Protein AF-A0A1Z4M334-F1 (afdb_monomer)

Structure (mmCIF, N/CA/C/O backbone):
data_AF-A0A1Z4M334-F1
#
_entry.id   AF-A0A1Z4M334-F1
#
loop_
_atom_site.group_PDB
_atom_site.id
_atom_site.type_symbol
_atom_site.label_atom_id
_atom_site.label_alt_id
_atom_site.label_comp_id
_atom_site.label_asym_id
_atom_site.label_entity_id
_atom_site.label_seq_id
_atom_site.pdbx_PDB_ins_code
_atom_site.Cartn_x
_atom_site.Cartn_y
_atom_site.Cartn_z
_atom_site.occupancy
_atom_site.B_iso_or_equiv
_atom_site.auth_seq_id
_atom_site.auth_comp_id
_atom_site.auth_asym_id
_atom_site.auth_atom_id
_atom_site.pdbx_PDB_model_num
ATOM 1 N N . MET A 1 1 ? -2.840 -21.249 2.520 1.00 33.81 1 MET A N 1
ATOM 2 C CA . MET A 1 1 ? -1.929 -20.240 1.933 1.00 33.81 1 MET A CA 1
ATOM 3 C C . MET A 1 1 ? -1.303 -19.400 3.048 1.00 33.81 1 MET A C 1
ATOM 5 O O . MET A 1 1 ? -1.654 -18.249 3.241 1.00 33.81 1 MET A O 1
ATOM 9 N N . ARG A 1 2 ? -0.416 -20.008 3.844 1.00 28.69 2 ARG A N 1
ATOM 10 C CA . ARG A 1 2 ? 0.424 -19.337 4.852 1.00 28.69 2 ARG A CA 1
ATOM 11 C C . ARG A 1 2 ? 1.855 -19.491 4.347 1.00 28.69 2 ARG A C 1
ATOM 13 O O . ARG A 1 2 ? 2.195 -20.631 4.048 1.00 28.69 2 ARG A O 1
ATOM 20 N N . LYS A 1 3 ? 2.637 -18.403 4.337 1.00 36.81 3 LYS A N 1
ATOM 21 C CA . LYS A 1 3 ? 4.075 -18.276 3.982 1.00 36.81 3 LYS A CA 1
ATOM 22 C C . LYS A 1 3 ? 4.348 -17.623 2.620 1.00 36.81 3 LYS A C 1
ATOM 24 O O . LYS A 1 3 ? 4.747 -18.295 1.686 1.00 36.81 3 LYS A O 1
ATOM 29 N N . THR A 1 4 ? 4.204 -16.303 2.532 1.00 45.28 4 THR A N 1
ATOM 30 C CA . THR A 1 4 ? 4.748 -15.554 1.378 1.00 45.28 4 THR A CA 1
ATOM 31 C C . THR A 1 4 ? 5.655 -14.412 1.834 1.00 45.28 4 THR A C 1
ATOM 33 O O . THR A 1 4 ? 6.738 -14.245 1.300 1.00 45.28 4 THR A O 1
ATOM 36 N N . LEU A 1 5 ? 5.306 -13.695 2.910 1.00 30.62 5 LEU A N 1
ATOM 37 C CA . LEU A 1 5 ? 6.109 -12.566 3.416 1.00 30.62 5 LEU A CA 1
ATOM 38 C C . LEU A 1 5 ? 7.346 -12.964 4.247 1.00 30.62 5 LEU A C 1
ATOM 40 O O . LEU A 1 5 ? 8.356 -12.267 4.225 1.00 30.62 5 LEU A O 1
ATOM 44 N N . LEU A 1 6 ? 7.301 -14.088 4.972 1.00 35.03 6 LEU A N 1
ATOM 45 C CA . LEU A 1 6 ? 8.400 -14.512 5.859 1.00 35.03 6 LEU A CA 1
ATOM 46 C C . LEU A 1 6 ? 9.585 -15.154 5.120 1.00 35.03 6 LEU A C 1
ATOM 48 O O . LEU A 1 6 ? 10.691 -15.170 5.654 1.00 35.03 6 LEU A O 1
ATOM 52 N N . GLU A 1 7 ? 9.374 -15.671 3.910 1.00 34.66 7 GLU A N 1
ATOM 53 C CA . GLU A 1 7 ? 10.430 -16.327 3.122 1.00 34.66 7 GLU A CA 1
ATOM 54 C C . GLU A 1 7 ? 11.212 -15.325 2.251 1.00 34.66 7 GLU A C 1
ATOM 56 O O . GLU A 1 7 ? 12.393 -15.534 1.987 1.00 34.66 7 GLU A O 1
ATOM 61 N N . VAL A 1 8 ? 10.618 -14.164 1.944 1.00 37.47 8 VAL A N 1
ATOM 62 C CA . VAL A 1 8 ? 11.232 -13.080 1.150 1.00 37.47 8 VAL A CA 1
ATOM 63 C C . VAL A 1 8 ? 12.388 -12.381 1.885 1.00 37.47 8 VAL A C 1
ATOM 65 O O . VAL A 1 8 ? 13.314 -11.886 1.250 1.00 37.47 8 VAL A O 1
ATOM 68 N N . LYS A 1 9 ? 12.424 -12.411 3.227 1.00 36.25 9 LYS A N 1
ATOM 69 C CA . LYS A 1 9 ? 13.480 -11.763 4.036 1.00 36.25 9 LYS A CA 1
ATOM 70 C C . LYS A 1 9 ? 14.868 -12.426 3.958 1.00 36.25 9 LYS A C 1
ATOM 72 O O . LYS A 1 9 ? 15.800 -11.935 4.587 1.00 36.25 9 LYS A O 1
ATOM 77 N N . LYS A 1 10 ? 15.036 -13.545 3.242 1.00 36.44 10 LYS A N 1
ATOM 78 C CA . LYS A 1 10 ? 16.280 -14.347 3.263 1.00 36.44 10 LYS A CA 1
ATOM 79 C C . LYS A 1 10 ? 17.238 -14.141 2.082 1.00 36.44 10 LYS A C 1
ATOM 81 O O . LYS A 1 10 ? 18.251 -14.830 2.023 1.00 36.44 10 LYS A O 1
ATOM 86 N N . LEU A 1 11 ? 16.977 -13.211 1.166 1.00 35.66 11 LEU A N 1
ATOM 87 C CA . LEU A 1 11 ? 17.717 -13.110 -0.102 1.00 35.66 11 LEU A CA 1
ATOM 88 C C . LEU A 1 11 ? 18.626 -11.872 -0.199 1.00 35.66 11 LEU A C 1
ATOM 90 O O . LEU A 1 11 ? 18.654 -11.185 -1.214 1.00 35.66 11 LEU A O 1
ATOM 94 N N . ASN A 1 12 ? 19.433 -11.621 0.835 1.00 32.88 12 ASN A N 1
ATOM 95 C CA . ASN A 1 12 ? 20.602 -10.746 0.707 1.00 32.88 12 ASN A CA 1
ATOM 96 C C . ASN A 1 12 ? 21.747 -11.533 0.062 1.00 32.88 12 ASN A C 1
ATOM 98 O O . ASN A 1 12 ? 22.540 -12.142 0.773 1.00 32.88 12 ASN A O 1
ATOM 102 N N . ASN A 1 13 ? 21.757 -11.582 -1.273 1.00 36.38 13 ASN A N 1
ATOM 103 C CA . ASN A 1 13 ? 22.940 -11.723 -2.136 1.00 36.38 13 ASN A CA 1
ATOM 104 C C . ASN A 1 13 ? 22.482 -11.895 -3.591 1.00 36.38 13 ASN A C 1
ATOM 106 O O . ASN A 1 13 ? 22.437 -13.017 -4.095 1.00 36.38 13 ASN A O 1
ATOM 110 N N . PHE A 1 14 ? 22.128 -10.808 -4.284 1.00 38.34 14 PHE A N 1
ATOM 111 C CA . PHE A 1 14 ? 22.044 -10.868 -5.744 1.00 38.34 14 PHE A CA 1
ATOM 112 C C . PHE A 1 14 ? 22.177 -9.498 -6.417 1.00 38.34 14 PHE A C 1
ATOM 114 O O . PHE A 1 14 ? 21.546 -8.525 -6.009 1.00 38.34 14 PHE A O 1
ATOM 121 N N . GLU A 1 15 ? 22.982 -9.443 -7.479 1.00 30.12 15 GLU A N 1
ATOM 122 C CA . GLU A 1 15 ? 23.110 -8.283 -8.360 1.00 30.12 15 GLU A CA 1
ATOM 123 C C . GLU A 1 15 ? 21.854 -8.119 -9.228 1.00 30.12 15 GLU A C 1
ATOM 125 O O . GLU A 1 15 ? 21.461 -9.012 -9.987 1.00 30.12 15 GLU A O 1
ATOM 130 N N . ALA A 1 16 ? 21.225 -6.946 -9.140 1.00 31.23 16 ALA A N 1
ATOM 131 C CA . ALA A 1 16 ? 20.033 -6.609 -9.904 1.00 31.23 16 ALA A CA 1
ATOM 132 C C . ALA A 1 16 ? 20.333 -6.550 -11.415 1.00 31.23 16 ALA A C 1
ATOM 134 O O . ALA A 1 16 ? 21.061 -5.680 -11.900 1.00 31.23 16 ALA A O 1
ATOM 135 N N . LYS A 1 17 ? 19.715 -7.441 -12.201 1.00 34.75 17 LYS A N 1
ATOM 136 C CA . LYS A 1 17 ? 19.699 -7.306 -13.665 1.00 34.75 17 LYS A CA 1
ATOM 137 C C . LYS A 1 17 ? 18.896 -6.057 -14.040 1.00 34.75 17 LYS A C 1
ATOM 139 O O . LYS A 1 17 ? 17.738 -5.922 -13.654 1.00 34.75 17 LYS A O 1
ATOM 144 N N . LYS A 1 18 ? 19.509 -5.147 -14.809 1.00 33.62 18 LYS A N 1
ATOM 145 C CA . LYS A 1 18 ? 18.897 -3.889 -15.276 1.00 33.62 18 LYS A CA 1
ATOM 146 C C . LYS A 1 18 ? 17.561 -4.155 -15.980 1.00 33.62 18 LYS A C 1
ATOM 148 O O . LYS A 1 18 ? 17.531 -4.615 -17.121 1.00 33.62 18 LYS A O 1
ATOM 153 N N . LEU A 1 19 ? 16.465 -3.816 -15.311 1.00 37.09 19 LEU A N 1
ATOM 154 C CA . LEU A 1 19 ? 15.133 -3.763 -15.900 1.00 37.09 19 LEU A CA 1
ATOM 155 C C . LEU A 1 19 ? 15.106 -2.714 -17.033 1.00 37.09 19 LEU A C 1
ATOM 157 O O . LEU A 1 19 ? 15.649 -1.614 -16.893 1.00 37.09 19 LEU A O 1
ATOM 161 N N . LYS A 1 20 ? 14.490 -3.041 -18.179 1.00 39.09 20 LYS A N 1
ATOM 162 C CA . LYS A 1 20 ? 14.309 -2.088 -19.289 1.00 39.09 20 LYS A CA 1
ATOM 163 C C . LYS A 1 20 ? 13.397 -0.949 -18.811 1.00 39.09 20 LYS A C 1
ATOM 165 O O . LYS A 1 20 ? 12.236 -1.178 -18.508 1.00 39.09 20 LYS A O 1
ATOM 170 N N . LYS A 1 21 ? 13.936 0.273 -18.739 1.00 41.06 21 LYS A N 1
ATOM 171 C CA . LYS A 1 21 ? 13.313 1.442 -18.083 1.00 41.06 21 LYS A CA 1
ATOM 172 C C . LYS A 1 21 ? 11.978 1.916 -18.682 1.00 41.06 21 LYS A C 1
ATOM 174 O O . LYS A 1 21 ? 11.223 2.586 -17.986 1.00 41.06 21 LYS A O 1
ATOM 179 N N . ALA A 1 22 ? 11.687 1.617 -19.947 1.00 40.72 22 ALA A N 1
ATOM 180 C CA . ALA A 1 22 ? 10.494 2.131 -20.620 1.00 40.72 22 ALA A CA 1
ATOM 181 C C . ALA A 1 22 ? 9.219 1.449 -20.083 1.00 40.72 22 ALA A C 1
ATOM 183 O O . ALA A 1 22 ? 9.079 0.234 -20.194 1.00 40.72 22 ALA A O 1
ATOM 184 N N . GLY A 1 23 ? 8.308 2.226 -19.487 1.00 59.34 23 GLY A N 1
ATOM 185 C CA . GLY A 1 23 ? 6.997 1.771 -18.998 1.00 59.34 23 GLY A CA 1
ATOM 186 C C . GLY A 1 23 ? 6.951 1.282 -17.546 1.00 59.34 23 GLY A C 1
ATOM 187 O O . GLY A 1 23 ? 5.861 1.128 -17.003 1.00 59.34 23 GLY A O 1
ATOM 188 N N . ILE A 1 24 ? 8.099 1.077 -16.885 1.00 65.25 24 ILE A N 1
ATOM 189 C CA . ILE A 1 24 ? 8.123 0.691 -15.462 1.00 65.25 24 ILE A CA 1
ATOM 190 C C . ILE A 1 24 ? 7.689 1.867 -14.602 1.00 65.25 24 ILE A C 1
ATOM 192 O O . ILE A 1 24 ? 6.789 1.706 -13.793 1.00 65.25 24 ILE A O 1
ATOM 196 N N . SER A 1 25 ? 8.284 3.048 -14.799 1.00 64.69 25 SER A N 1
ATOM 197 C CA . SER A 1 25 ? 7.944 4.238 -14.007 1.00 64.69 25 SER A CA 1
ATOM 198 C C . SER A 1 25 ? 6.447 4.551 -14.074 1.00 64.69 25 SER A C 1
ATOM 200 O O . SER A 1 25 ? 5.820 4.723 -13.036 1.00 64.69 25 SER A O 1
ATOM 202 N N . ASP A 1 26 ? 5.864 4.527 -15.275 1.00 69.38 26 ASP A N 1
ATOM 203 C CA . ASP A 1 26 ? 4.435 4.791 -15.476 1.00 69.38 26 ASP A CA 1
ATOM 204 C C . ASP A 1 26 ? 3.569 3.732 -14.788 1.00 69.38 26 ASP A C 1
ATOM 206 O O . ASP A 1 26 ? 2.601 4.053 -14.102 1.00 69.38 26 ASP A O 1
ATOM 210 N N . TYR A 1 27 ? 3.951 2.459 -14.904 1.00 72.94 27 TYR A N 1
ATOM 211 C CA . TYR A 1 27 ? 3.256 1.371 -14.229 1.00 72.94 27 TYR A CA 1
ATOM 212 C C . TYR A 1 27 ? 3.332 1.493 -12.696 1.00 72.94 27 TYR A C 1
ATOM 214 O O . TYR A 1 27 ? 2.322 1.315 -12.016 1.00 72.94 27 TYR A O 1
ATOM 222 N N . LEU A 1 28 ? 4.497 1.842 -12.139 1.00 74.19 28 LEU A N 1
ATOM 223 C CA . LEU A 1 28 ? 4.670 2.089 -10.702 1.00 74.19 28 LEU A CA 1
ATOM 224 C C . LEU A 1 28 ? 3.763 3.233 -10.230 1.00 74.19 28 LEU A C 1
ATOM 226 O O . LEU A 1 28 ? 3.078 3.099 -9.215 1.00 74.19 28 LEU A O 1
ATOM 230 N N . THR A 1 29 ? 3.703 4.328 -10.992 1.00 76.88 29 THR A N 1
ATOM 231 C CA . THR A 1 29 ? 2.814 5.462 -10.717 1.00 76.88 29 THR A CA 1
ATOM 232 C C . THR A 1 29 ? 1.341 5.054 -10.755 1.00 76.88 29 THR A C 1
ATOM 234 O O . THR A 1 29 ? 0.573 5.475 -9.887 1.00 76.88 29 THR A O 1
ATOM 237 N N . LEU A 1 30 ? 0.932 4.204 -11.703 1.00 78.19 30 LEU A N 1
ATOM 238 C CA . LEU A 1 30 ? -0.434 3.675 -11.768 1.00 78.19 30 LEU A CA 1
ATOM 239 C C . LEU A 1 30 ? -0.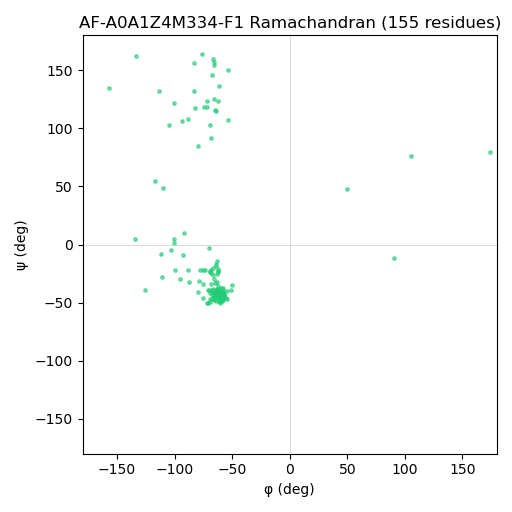783 2.829 -10.538 1.00 78.19 30 LEU A C 1
ATOM 241 O O . LEU A 1 30 ? -1.867 2.994 -9.979 1.00 78.19 30 LEU A O 1
ATOM 245 N N . VAL A 1 31 ? 0.125 1.958 -10.085 1.00 82.38 31 VAL A N 1
ATOM 246 C CA . VAL A 1 31 ? -0.095 1.130 -8.883 1.00 82.38 31 VAL A CA 1
ATOM 247 C C . VAL A 1 31 ? -0.191 2.005 -7.635 1.00 82.38 31 VAL A C 1
ATOM 249 O O . VAL A 1 31 ? -1.123 1.846 -6.850 1.00 82.38 31 VAL A O 1
ATOM 252 N N . LEU A 1 32 ? 0.716 2.972 -7.478 1.00 82.81 32 LEU A N 1
ATOM 253 C CA . LEU A 1 32 ? 0.706 3.904 -6.350 1.00 82.81 32 LEU A CA 1
ATOM 254 C C . LEU A 1 32 ? -0.598 4.712 -6.302 1.00 82.81 32 LEU A C 1
ATOM 256 O O . LEU A 1 32 ? -1.239 4.814 -5.257 1.00 82.81 32 LEU A O 1
ATOM 260 N N . THR A 1 33 ? -1.028 5.232 -7.453 1.00 82.69 33 THR A N 1
ATOM 261 C CA . THR A 1 33 ? -2.280 5.989 -7.581 1.00 82.69 33 THR A CA 1
ATOM 262 C C . THR A 1 33 ? -3.489 5.114 -7.251 1.00 82.69 33 THR A C 1
ATOM 264 O O . THR A 1 33 ?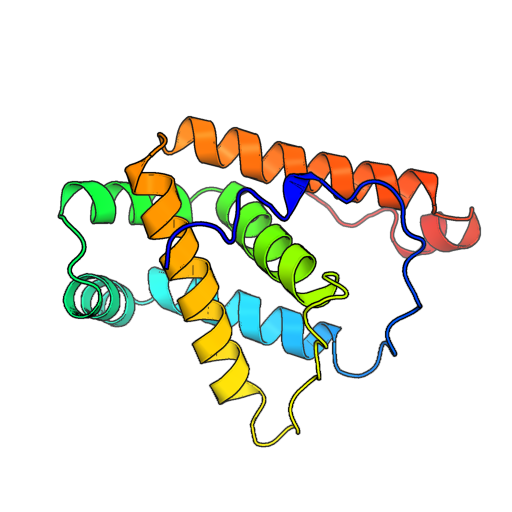 -4.389 5.545 -6.532 1.00 82.69 33 THR A O 1
ATOM 267 N N . ALA A 1 34 ? -3.507 3.865 -7.725 1.00 84.75 34 ALA A N 1
ATOM 268 C CA . ALA A 1 34 ? -4.571 2.917 -7.416 1.00 84.75 34 ALA A CA 1
ATOM 269 C C . ALA A 1 34 ? -4.635 2.583 -5.914 1.00 84.75 34 ALA A C 1
ATOM 271 O O . ALA A 1 34 ? -5.735 2.555 -5.364 1.00 84.75 34 ALA A O 1
ATOM 272 N N . CYS A 1 35 ? -3.491 2.422 -5.234 1.00 85.81 35 CYS A N 1
ATOM 273 C CA . CYS A 1 35 ? -3.446 2.256 -3.777 1.00 85.81 35 CYS A CA 1
ATOM 274 C C . CYS A 1 35 ? -4.085 3.451 -3.059 1.00 85.81 35 CYS A C 1
ATOM 276 O O . CYS A 1 35 ? -4.939 3.256 -2.201 1.00 85.81 35 CYS A O 1
ATOM 278 N N . TYR A 1 36 ? -3.738 4.685 -3.435 1.00 84.88 36 TYR A N 1
ATOM 279 C CA . TYR A 1 36 ? -4.332 5.883 -2.830 1.00 84.88 36 TYR A CA 1
ATOM 280 C C . TYR A 1 36 ? -5.831 6.007 -3.063 1.00 84.88 36 TYR A C 1
ATOM 282 O O . TYR A 1 36 ? -6.565 6.386 -2.150 1.00 84.88 36 TYR A O 1
ATOM 290 N N . ASN A 1 37 ? -6.295 5.692 -4.271 1.00 86.12 37 ASN A N 1
ATOM 291 C CA . ASN A 1 37 ? -7.707 5.808 -4.622 1.00 86.12 37 ASN A CA 1
ATOM 292 C C . ASN A 1 37 ? -8.596 4.876 -3.789 1.00 86.12 37 ASN A C 1
ATOM 294 O O . ASN A 1 37 ? -9.762 5.198 -3.585 1.00 86.12 37 ASN A O 1
ATOM 298 N N . ILE A 1 38 ? -8.055 3.764 -3.275 1.00 88.00 38 ILE A N 1
ATOM 299 C CA . ILE A 1 38 ? -8.780 2.885 -2.348 1.00 88.00 38 ILE A CA 1
ATOM 300 C C . ILE A 1 38 ? -9.115 3.621 -1.045 1.00 88.00 38 ILE A C 1
ATOM 302 O O . ILE A 1 38 ? -10.213 3.447 -0.541 1.00 88.00 38 ILE A O 1
ATOM 306 N N . PHE A 1 39 ? -8.213 4.453 -0.516 1.00 86.38 39 PHE A N 1
ATOM 307 C CA . PHE A 1 39 ? -8.398 5.128 0.779 1.00 86.38 39 PHE A CA 1
ATOM 308 C C . PHE A 1 39 ? -8.972 6.543 0.669 1.00 86.38 39 PHE A C 1
ATOM 310 O O . PHE A 1 39 ? -9.619 7.023 1.596 1.00 86.38 39 PHE A O 1
ATOM 317 N N . ARG A 1 40 ? -8.696 7.246 -0.435 1.00 82.81 40 ARG A N 1
ATOM 318 C CA . ARG A 1 40 ? -9.092 8.650 -0.624 1.00 82.81 40 ARG A CA 1
ATOM 319 C C . ARG A 1 40 ? -10.579 8.798 -0.936 1.00 82.81 40 ARG A C 1
ATOM 321 O O . ARG A 1 40 ? -11.186 9.798 -0.562 1.00 82.81 40 ARG A O 1
ATOM 328 N N . GLU A 1 41 ? -11.146 7.833 -1.647 1.00 85.00 41 GLU A N 1
ATOM 329 C CA . GLU A 1 41 ? -12.568 7.806 -1.964 1.00 85.00 41 GLU A CA 1
ATOM 330 C C . GLU A 1 41 ? -13.284 6.977 -0.898 1.00 85.00 41 GLU A C 1
ATOM 332 O O . GLU A 1 41 ? -13.160 5.754 -0.884 1.00 85.00 41 GLU A O 1
ATOM 337 N N . GLU A 1 42 ? -14.020 7.638 0.002 1.00 82.81 42 GLU A N 1
ATOM 338 C CA . GLU A 1 42 ? -14.684 6.974 1.136 1.00 82.81 42 GLU A CA 1
ATOM 339 C C . GLU A 1 42 ? -15.585 5.821 0.658 1.00 82.81 42 GLU A C 1
ATOM 341 O O . GLU A 1 42 ? -15.527 4.738 1.229 1.00 82.81 42 GLU A O 1
ATOM 346 N N . ASP A 1 43 ? -16.309 5.983 -0.455 1.00 86.00 43 ASP A N 1
ATOM 347 C CA . ASP A 1 43 ? -17.138 4.915 -1.034 1.00 86.00 43 ASP A CA 1
ATOM 348 C C . ASP A 1 43 ? -16.317 3.687 -1.458 1.00 86.00 43 ASP A C 1
ATOM 350 O O . ASP A 1 43 ? -16.734 2.547 -1.244 1.00 86.00 43 ASP A O 1
ATOM 354 N N . LYS A 1 44 ? -15.124 3.894 -2.036 1.00 85.62 44 LYS A N 1
ATOM 355 C CA . LYS A 1 44 ? -14.221 2.795 -2.414 1.00 85.62 44 LYS A CA 1
ATOM 356 C C . LYS A 1 44 ? -13.605 2.137 -1.189 1.00 85.62 44 LYS A C 1
ATOM 358 O O . LYS A 1 44 ? -13.488 0.914 -1.169 1.00 85.62 44 LYS A O 1
ATOM 363 N N . PHE A 1 45 ? -13.252 2.925 -0.179 1.00 89.69 45 PHE A N 1
ATOM 364 C CA . PHE A 1 45 ? -12.690 2.418 1.067 1.00 89.69 45 PHE A CA 1
ATOM 365 C C . PHE A 1 45 ? -13.702 1.550 1.818 1.00 89.69 45 PHE A C 1
ATOM 367 O O . PHE A 1 45 ? -13.401 0.415 2.178 1.00 89.69 45 PHE A O 1
ATOM 374 N N . GLN A 1 46 ? -14.930 2.047 1.978 1.00 89.12 46 GLN A N 1
ATOM 375 C CA . GLN A 1 46 ? -16.021 1.310 2.613 1.00 89.12 46 GLN A CA 1
ATOM 376 C C . GLN A 1 46 ? -16.347 0.032 1.841 1.00 89.12 46 GLN A C 1
ATOM 378 O O . GLN A 1 46 ? -16.477 -1.034 2.442 1.00 89.12 46 GLN A O 1
ATOM 383 N N . LYS A 1 47 ? -16.410 0.112 0.505 1.00 90.88 47 LYS A N 1
ATOM 384 C CA . LYS A 1 47 ? -16.616 -1.060 -0.350 1.00 90.88 47 LYS A CA 1
ATOM 385 C C . LYS A 1 47 ? -15.513 -2.104 -0.161 1.00 90.88 47 LYS A C 1
ATOM 387 O O . LYS A 1 47 ? -15.828 -3.275 0.016 1.00 90.88 47 LYS A O 1
ATOM 392 N N . PHE A 1 48 ? -14.248 -1.687 -0.142 1.00 91.69 48 PHE A N 1
ATOM 393 C CA . PHE A 1 48 ? -13.121 -2.579 0.127 1.00 91.69 48 PHE A CA 1
ATOM 394 C C . PHE A 1 48 ? -13.246 -3.251 1.502 1.00 91.69 48 PHE A C 1
ATOM 396 O O . PHE A 1 48 ? -13.164 -4.473 1.599 1.00 91.69 48 PHE A O 1
ATOM 403 N N . CYS A 1 49 ? -13.518 -2.481 2.560 1.00 92.75 49 CYS A N 1
ATOM 404 C CA . CYS A 1 49 ? -13.694 -3.029 3.904 1.00 92.75 49 CYS A CA 1
ATOM 405 C C . CYS A 1 49 ? -14.84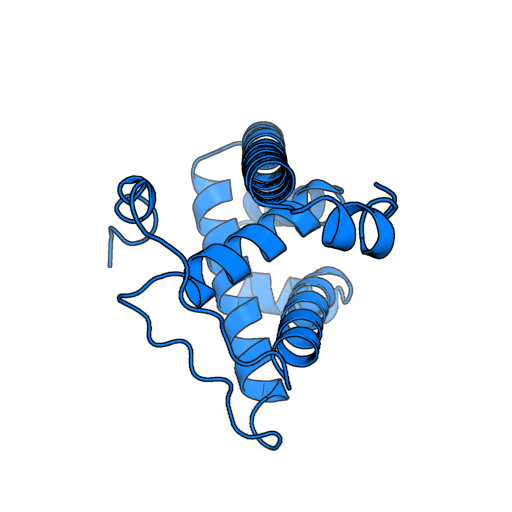8 -4.038 3.996 1.00 92.75 49 CYS A C 1
ATOM 407 O O . CYS A 1 49 ? -14.725 -5.036 4.706 1.00 92.75 49 CYS A O 1
ATOM 409 N N . GLN A 1 50 ? -15.947 -3.804 3.274 1.00 91.25 50 GLN A N 1
ATOM 410 C CA . GLN A 1 50 ? -17.079 -4.730 3.207 1.00 91.25 50 GLN A CA 1
ATOM 411 C C . GLN A 1 50 ? -16.730 -6.013 2.441 1.00 91.25 50 GLN A C 1
ATOM 413 O O . GLN A 1 50 ? -16.965 -7.106 2.951 1.00 91.25 50 GLN A O 1
ATOM 418 N N . GLU A 1 51 ? -16.150 -5.895 1.243 1.00 91.31 51 GLU A N 1
ATOM 419 C CA . GLU A 1 51 ? -15.795 -7.043 0.394 1.00 91.31 51 GLU A CA 1
ATOM 420 C C . GLU A 1 51 ? -14.759 -7.958 1.064 1.00 91.31 51 GLU A C 1
ATOM 422 O O . GLU A 1 51 ? -14.877 -9.184 1.010 1.00 91.31 51 GLU A O 1
ATOM 427 N N . ASP A 1 52 ? -13.779 -7.373 1.752 1.00 89.31 52 ASP A N 1
ATOM 428 C CA . ASP A 1 52 ? -12.705 -8.097 2.431 1.00 89.31 52 ASP A CA 1
ATOM 429 C C . ASP A 1 52 ? -13.031 -8.426 3.913 1.00 89.31 52 ASP A C 1
ATOM 431 O O . ASP A 1 52 ? -12.175 -8.933 4.641 1.00 89.31 52 ASP A O 1
ATOM 435 N N . ASN A 1 53 ? -14.282 -8.212 4.359 1.00 90.75 53 ASN A N 1
ATOM 436 C CA . ASN A 1 53 ? -14.784 -8.516 5.712 1.00 90.75 53 ASN A CA 1
ATOM 437 C C . ASN A 1 53 ? -13.887 -7.970 6.843 1.00 90.75 53 ASN A C 1
ATOM 439 O O . ASN A 1 53 ? -13.522 -8.676 7.790 1.00 90.75 53 ASN A O 1
ATOM 443 N N . ILE A 1 54 ? -13.502 -6.702 6.732 1.00 92.31 54 ILE A N 1
ATOM 444 C CA . ILE A 1 54 ? -12.582 -6.042 7.657 1.00 92.31 54 ILE A CA 1
ATOM 445 C C . ILE A 1 54 ? -13.348 -5.554 8.892 1.00 92.31 54 ILE A C 1
ATOM 447 O O . ILE A 1 54 ? -14.392 -4.915 8.785 1.00 92.31 54 ILE A O 1
ATOM 451 N N . SER A 1 55 ? -12.831 -5.842 10.091 1.00 93.38 55 SER A N 1
ATOM 452 C CA . SER A 1 55 ? -13.449 -5.383 11.342 1.00 93.38 55 SER A CA 1
ATOM 453 C C . SER A 1 55 ? -13.384 -3.856 11.490 1.00 93.38 55 SER A C 1
ATOM 455 O O . SER A 1 55 ? -12.531 -3.195 10.894 1.00 93.38 55 SER A O 1
ATOM 457 N N . GLY A 1 56 ? -14.248 -3.282 12.336 1.00 92.06 56 GLY A N 1
ATOM 458 C CA . GLY A 1 56 ? -14.222 -1.842 12.629 1.00 92.06 56 GLY A CA 1
ATOM 459 C C . GLY A 1 56 ? -12.874 -1.376 13.191 1.00 92.06 56 GLY A C 1
ATOM 460 O O . GLY A 1 56 ? -12.330 -0.375 12.740 1.00 92.06 56 GLY A O 1
ATOM 461 N N . GLU A 1 57 ? -12.271 -2.158 14.094 1.00 93.06 57 GLU A N 1
ATOM 462 C CA . GLU A 1 57 ? -10.940 -1.862 14.643 1.00 93.06 57 GLU A CA 1
ATOM 463 C C . GLU A 1 57 ? -9.855 -1.828 13.552 1.00 93.06 57 GLU A C 1
ATOM 465 O O . GLU A 1 57 ? -9.033 -0.913 13.511 1.00 93.06 57 GLU A O 1
ATOM 470 N N . LEU A 1 58 ? -9.855 -2.806 12.638 1.00 94.12 58 LEU A N 1
ATOM 471 C CA . LEU A 1 58 ? -8.898 -2.836 11.529 1.00 94.12 58 LEU A CA 1
ATOM 472 C C . LEU A 1 58 ? -9.149 -1.715 10.523 1.00 94.12 58 LEU A C 1
ATOM 474 O O . LEU A 1 58 ? -8.195 -1.177 9.972 1.00 94.12 58 LEU A O 1
ATOM 478 N N . THR A 1 59 ? -10.408 -1.341 10.309 1.00 93.62 59 THR A N 1
ATOM 479 C CA . THR A 1 59 ? -10.786 -0.219 9.443 1.00 93.62 59 THR A CA 1
ATOM 480 C C . THR A 1 59 ? -10.208 1.093 9.972 1.00 93.62 59 THR A C 1
ATOM 482 O O . THR A 1 59 ? -9.596 1.841 9.209 1.00 93.62 59 THR A O 1
ATOM 485 N N . GLU A 1 60 ? -10.294 1.337 11.282 1.00 93.38 60 GLU A N 1
ATOM 486 C CA . GLU A 1 60 ? -9.682 2.515 11.910 1.00 93.38 60 GLU A CA 1
ATOM 487 C C . GLU A 1 60 ? -8.150 2.484 11.838 1.00 93.38 60 GLU A C 1
ATOM 489 O O . GLU A 1 60 ? -7.523 3.498 11.516 1.00 93.38 60 GLU A O 1
ATOM 494 N N . LYS A 1 61 ? -7.527 1.316 12.050 1.00 94.81 61 LYS A N 1
ATOM 495 C CA . LYS A 1 61 ? -6.073 1.143 11.877 1.00 94.81 61 LYS A CA 1
ATOM 496 C C . LYS A 1 61 ? -5.630 1.435 10.442 1.00 94.81 61 LYS A C 1
ATOM 498 O O . LYS A 1 61 ? -4.669 2.174 10.249 1.00 94.81 61 LYS A O 1
ATOM 503 N N . LEU A 1 62 ? -6.349 0.915 9.446 1.00 93.75 62 LEU A N 1
ATOM 504 C CA . LEU A 1 62 ? -6.097 1.170 8.023 1.00 93.75 62 LEU A CA 1
ATOM 505 C C . LEU A 1 62 ? -6.230 2.653 7.688 1.00 93.75 62 LEU A C 1
ATOM 507 O O . LEU A 1 62 ? -5.331 3.213 7.070 1.00 93.75 62 LEU A O 1
ATOM 511 N N . LY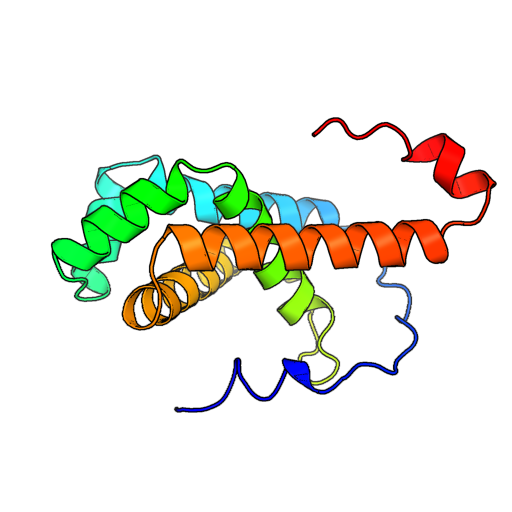S A 1 63 ? -7.315 3.297 8.135 1.00 91.62 63 LYS A N 1
ATOM 512 C CA . LYS A 1 63 ? -7.580 4.725 7.904 1.00 91.62 63 LYS A CA 1
ATOM 513 C C . LYS A 1 63 ? -6.555 5.625 8.588 1.00 91.62 63 LYS A C 1
ATOM 515 O O . LYS A 1 63 ? -6.248 6.707 8.089 1.00 91.62 63 LYS A O 1
ATOM 520 N N . THR A 1 64 ? -6.041 5.201 9.740 1.00 93.50 64 THR A N 1
ATOM 521 C CA . THR A 1 64 ? -4.971 5.905 10.453 1.00 93.50 64 THR A CA 1
ATOM 522 C C . THR A 1 64 ? -3.649 5.748 9.711 1.00 93.50 64 THR A C 1
ATOM 524 O O . THR A 1 64 ? -3.009 6.749 9.399 1.00 93.50 64 THR A O 1
ATOM 527 N N . PHE A 1 65 ? -3.273 4.514 9.365 1.00 92.62 65 PHE A N 1
ATOM 528 C CA . PHE A 1 65 ? -2.034 4.229 8.647 1.00 92.62 65 PHE A CA 1
ATOM 529 C C . PHE A 1 65 ? -2.002 4.903 7.270 1.00 92.62 65 PHE A C 1
ATOM 531 O O . PHE A 1 65 ? -1.011 5.529 6.929 1.00 92.62 65 PHE A O 1
ATOM 538 N N . SER A 1 66 ? -3.099 4.888 6.505 1.00 89.88 66 SER A N 1
ATOM 539 C CA . SER A 1 66 ? -3.158 5.495 5.164 1.00 89.88 66 SER A CA 1
ATOM 540 C C . SER A 1 66 ? -2.949 7.016 5.145 1.00 89.88 66 SER A C 1
ATOM 542 O O . SER A 1 66 ? -2.764 7.596 4.077 1.00 89.88 66 SER A O 1
ATOM 544 N N . LYS A 1 67 ? -3.031 7.683 6.304 1.00 87.94 67 LYS A N 1
ATOM 545 C CA . LYS A 1 67 ? -2.779 9.124 6.459 1.00 87.94 67 LYS A CA 1
ATOM 546 C C . LYS A 1 67 ? -1.331 9.439 6.834 1.00 87.94 67 LYS A C 1
ATOM 548 O O . LYS A 1 67 ? -0.971 10.614 6.861 1.00 87.94 67 LYS A O 1
ATOM 553 N N . THR A 1 68 ? -0.518 8.436 7.159 1.00 89.00 68 THR A N 1
ATOM 554 C CA . THR A 1 68 ? 0.891 8.644 7.498 1.00 89.00 68 THR A CA 1
ATOM 555 C C . THR A 1 68 ? 1.738 8.729 6.232 1.00 89.00 68 THR A C 1
ATOM 557 O O . THR A 1 68 ? 1.380 8.200 5.178 1.00 89.00 68 THR A O 1
ATOM 560 N N . GLN A 1 69 ? 2.899 9.375 6.336 1.00 82.12 69 GLN A N 1
ATOM 561 C CA . GLN A 1 69 ? 3.898 9.350 5.266 1.00 82.12 69 GLN A CA 1
ATOM 562 C C . GLN A 1 69 ? 4.417 7.922 5.022 1.00 82.12 69 GLN A C 1
ATOM 564 O O . GLN A 1 69 ? 4.669 7.544 3.880 1.00 82.12 69 GLN A O 1
ATOM 569 N N . SER A 1 70 ? 4.480 7.097 6.071 1.00 89.50 70 SER A N 1
ATOM 570 C CA . SER A 1 70 ? 4.947 5.709 6.013 1.00 89.50 70 SER A CA 1
ATOM 571 C C . SER A 1 70 ? 4.064 4.801 5.147 1.00 89.50 70 SER A C 1
ATOM 573 O O . SER A 1 70 ? 4.525 3.759 4.685 1.00 89.50 70 SER A O 1
ATOM 575 N N . PHE A 1 71 ? 2.817 5.192 4.854 1.00 87.69 71 PHE A N 1
ATOM 576 C CA . PHE A 1 71 ? 1.982 4.478 3.885 1.00 87.69 71 PHE A CA 1
ATOM 577 C C . PHE A 1 71 ? 2.601 4.461 2.481 1.00 87.69 71 PHE A C 1
ATOM 579 O O . PHE A 1 71 ? 2.596 3.417 1.825 1.00 87.69 71 PHE A O 1
ATOM 586 N N . LEU A 1 72 ? 3.191 5.578 2.035 1.00 84.06 72 LEU A N 1
ATOM 587 C CA . LEU A 1 72 ? 3.916 5.638 0.758 1.00 84.06 72 LEU A CA 1
ATOM 588 C C . LEU A 1 72 ? 5.071 4.652 0.740 1.00 84.06 72 LEU A C 1
ATOM 590 O O . LEU A 1 72 ? 5.224 3.895 -0.218 1.00 84.06 72 LEU A O 1
ATOM 594 N N . ASN A 1 73 ? 5.844 4.650 1.82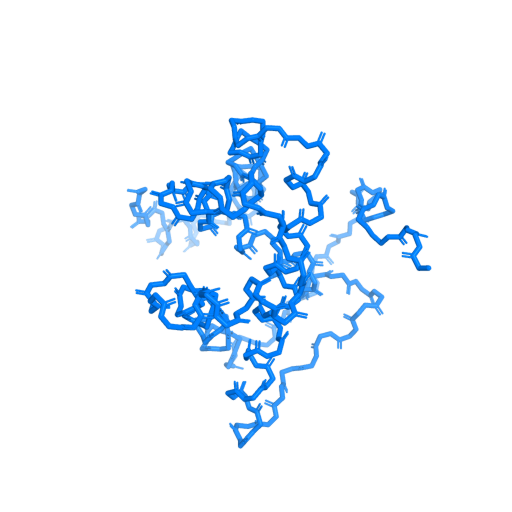3 1.00 84.44 73 ASN A N 1
ATOM 595 C CA . ASN A 1 73 ? 6.996 3.779 1.984 1.00 84.44 73 ASN A CA 1
ATOM 596 C C . ASN A 1 73 ? 6.562 2.309 1.960 1.00 84.44 73 ASN A C 1
ATOM 598 O O . ASN A 1 73 ? 7.155 1.512 1.241 1.00 84.44 73 ASN A O 1
ATOM 602 N N . TYR A 1 74 ? 5.457 1.966 2.627 1.00 87.69 74 TYR A N 1
ATOM 603 C CA . TYR A 1 74 ? 4.902 0.612 2.607 1.00 87.69 74 TYR A CA 1
ATOM 604 C C . TYR A 1 74 ? 4.484 0.174 1.198 1.00 87.69 74 TYR A C 1
ATOM 606 O O . TYR A 1 74 ? 4.845 -0.916 0.749 1.00 87.69 74 TYR A O 1
ATOM 614 N N . VAL A 1 75 ? 3.738 1.017 0.474 1.00 85.00 75 VAL A N 1
ATOM 615 C CA . VAL A 1 75 ? 3.306 0.702 -0.896 1.00 85.00 75 VAL A CA 1
ATOM 616 C C . VAL A 1 75 ? 4.516 0.553 -1.814 1.00 85.00 75 VAL A C 1
ATOM 618 O O . VAL A 1 75 ? 4.584 -0.410 -2.577 1.00 85.00 75 VAL A O 1
ATOM 621 N N . PHE A 1 76 ? 5.488 1.461 -1.719 1.00 78.56 76 PHE A N 1
ATOM 622 C CA . PHE A 1 76 ? 6.706 1.409 -2.517 1.00 78.56 76 PHE A CA 1
ATOM 623 C C . PHE A 1 76 ? 7.506 0.130 -2.247 1.00 78.56 76 PHE A C 1
ATOM 625 O O . PHE A 1 76 ? 7.829 -0.588 -3.195 1.00 78.56 76 PHE A O 1
ATOM 632 N N . SER A 1 77 ? 7.740 -0.212 -0.977 1.00 76.75 77 SER A N 1
ATOM 633 C CA . SER A 1 77 ? 8.392 -1.465 -0.577 1.00 76.75 77 SER A CA 1
ATOM 634 C C . SER A 1 77 ? 7.649 -2.686 -1.110 1.00 76.75 77 SER A C 1
ATOM 636 O O . SER A 1 77 ? 8.273 -3.591 -1.660 1.00 76.75 77 SER A O 1
ATOM 638 N N . GLY A 1 78 ? 6.314 -2.698 -1.037 1.00 76.88 78 GLY A N 1
ATOM 639 C CA . GLY A 1 78 ? 5.490 -3.770 -1.597 1.00 76.88 78 GLY A CA 1
ATOM 640 C C . GLY A 1 78 ? 5.670 -3.932 -3.108 1.00 76.88 78 GLY A C 1
ATOM 641 O O . GLY A 1 78 ? 5.787 -5.054 -3.606 1.00 76.88 78 GLY A O 1
ATOM 642 N N . ILE A 1 79 ? 5.756 -2.822 -3.847 1.00 73.94 79 ILE A N 1
ATOM 643 C CA . ILE A 1 79 ? 6.004 -2.871 -5.287 1.00 73.94 79 ILE A CA 1
ATOM 644 C C . ILE A 1 79 ? 7.428 -3.355 -5.590 1.00 73.94 79 ILE A C 1
ATOM 646 O O . ILE A 1 79 ? 7.609 -4.240 -6.430 1.00 73.94 79 ILE A O 1
ATOM 650 N N . VAL A 1 80 ? 8.444 -2.821 -4.910 1.00 70.44 80 VAL A N 1
ATOM 651 C CA . VAL A 1 80 ? 9.845 -3.232 -5.100 1.00 70.44 80 VAL A CA 1
ATOM 652 C C . VAL A 1 80 ? 10.019 -4.712 -4.780 1.00 70.44 80 VAL A C 1
ATOM 654 O O . VAL A 1 80 ? 10.595 -5.439 -5.587 1.00 70.44 80 VAL A O 1
ATOM 657 N N . ALA A 1 81 ? 9.464 -5.189 -3.666 1.00 69.38 81 ALA A N 1
ATOM 658 C CA . ALA A 1 81 ? 9.580 -6.581 -3.246 1.00 69.38 81 ALA A CA 1
ATOM 659 C C . ALA A 1 81 ? 9.045 -7.556 -4.304 1.00 69.38 81 ALA A C 1
ATOM 661 O O . ALA A 1 81 ? 9.650 -8.593 -4.545 1.00 69.38 81 ALA A O 1
ATOM 662 N N . VAL A 1 82 ? 7.940 -7.223 -4.974 1.00 64.62 82 VAL A N 1
ATOM 663 C CA . VAL A 1 82 ? 7.366 -8.074 -6.028 1.00 64.62 82 VAL A CA 1
ATOM 664 C C . VAL A 1 82 ? 8.099 -7.913 -7.360 1.00 64.62 82 VAL A C 1
ATOM 666 O O . VAL A 1 82 ? 8.336 -8.901 -8.047 1.00 64.62 82 VAL A O 1
ATOM 669 N N . THR A 1 83 ? 8.475 -6.689 -7.735 1.00 62.25 83 THR A N 1
ATOM 670 C CA . THR A 1 83 ? 9.136 -6.413 -9.027 1.00 62.25 83 THR A CA 1
ATOM 671 C C . THR A 1 83 ? 10.590 -6.884 -9.082 1.00 62.25 83 THR A C 1
ATOM 673 O O . THR A 1 83 ? 11.114 -7.104 -10.173 1.00 62.25 83 THR A O 1
ATOM 676 N N . THR A 1 84 ? 11.241 -7.051 -7.929 1.00 60.12 84 THR A N 1
ATOM 677 C CA . THR A 1 84 ? 12.638 -7.505 -7.823 1.00 60.12 84 THR A CA 1
ATOM 678 C C . THR A 1 84 ? 12.782 -8.969 -7.413 1.00 60.12 84 THR A C 1
ATOM 680 O O . THR A 1 84 ? 13.900 -9.484 -7.415 1.00 60.12 84 THR A O 1
ATOM 683 N N . ASN A 1 85 ? 11.685 -9.668 -7.100 1.00 53.47 85 ASN A N 1
ATOM 684 C CA . ASN A 1 85 ? 11.746 -11.076 -6.727 1.00 53.47 85 ASN A CA 1
ATOM 685 C C . ASN A 1 85 ? 12.010 -11.954 -7.970 1.00 53.47 85 ASN A C 1
ATOM 687 O O . ASN A 1 85 ? 11.168 -11.994 -8.862 1.00 53.47 85 ASN A O 1
ATOM 691 N N . PRO A 1 86 ? 13.127 -12.701 -8.037 1.00 50.44 86 PRO A N 1
ATOM 692 C CA . PRO A 1 86 ? 13.469 -13.522 -9.201 1.00 50.44 86 PRO A CA 1
ATOM 693 C C . PRO A 1 86 ? 12.511 -14.701 -9.438 1.00 50.44 86 PRO A C 1
ATOM 695 O O . PRO A 1 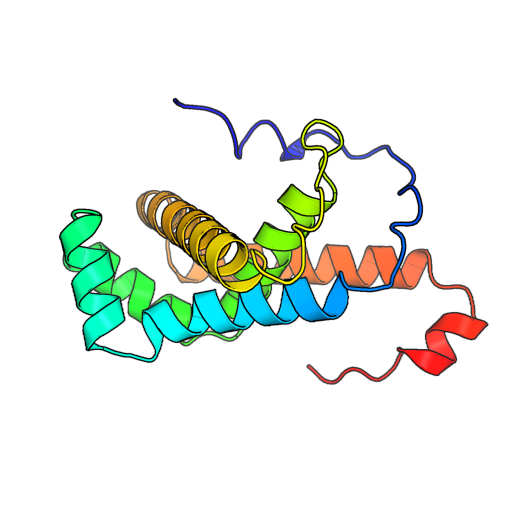86 ? 12.447 -15.207 -10.558 1.00 50.44 86 PRO A O 1
ATOM 698 N N . GLU A 1 87 ? 11.757 -15.132 -8.421 1.00 42.28 87 GLU A N 1
ATOM 699 C CA . GLU A 1 87 ? 10.715 -16.159 -8.556 1.00 42.28 87 GLU A CA 1
ATOM 700 C C . GLU A 1 87 ? 9.452 -15.616 -9.235 1.00 42.28 87 GLU A C 1
ATOM 702 O O . GLU A 1 87 ? 8.680 -16.371 -9.826 1.00 42.28 87 GLU A O 1
ATOM 707 N N . TYR A 1 88 ? 9.262 -14.296 -9.205 1.00 49.91 88 TYR A N 1
ATOM 708 C CA . TYR A 1 88 ? 8.182 -13.613 -9.898 1.00 49.91 88 TYR A CA 1
ATOM 709 C C . TYR A 1 88 ? 8.765 -12.930 -11.125 1.00 49.91 88 TYR A C 1
ATOM 711 O O . TYR A 1 88 ? 9.380 -11.871 -11.055 1.00 49.91 88 TYR A O 1
ATOM 719 N N . THR A 1 89 ? 8.551 -13.524 -12.298 1.00 53.59 89 THR A N 1
ATOM 720 C CA . THR A 1 89 ? 8.868 -12.820 -13.542 1.00 53.59 89 THR A CA 1
ATOM 721 C C . THR A 1 89 ? 7.887 -11.662 -13.689 1.00 53.59 89 THR A C 1
ATOM 723 O O . THR A 1 89 ? 6.791 -11.826 -14.222 1.00 53.59 89 THR A O 1
ATOM 726 N N . PHE A 1 90 ? 8.263 -10.491 -13.178 1.00 58.69 90 PHE A N 1
ATOM 727 C CA . PHE A 1 90 ? 7.461 -9.291 -13.311 1.00 58.69 90 PHE A CA 1
ATOM 728 C C . PHE A 1 90 ? 7.469 -8.856 -14.778 1.00 58.69 90 PHE A C 1
ATOM 730 O O . PHE A 1 90 ? 8.453 -8.321 -15.294 1.00 58.69 90 PHE A O 1
ATOM 737 N N . GLN A 1 91 ? 6.369 -9.135 -15.470 1.00 64.50 91 GLN A N 1
ATOM 738 C CA . GLN A 1 91 ? 6.140 -8.677 -16.831 1.00 64.50 91 GLN A CA 1
ATOM 739 C C . GLN A 1 91 ? 5.210 -7.476 -16.778 1.00 64.50 91 GLN A C 1
ATOM 741 O O . GLN A 1 91 ? 4.097 -7.564 -16.262 1.00 64.50 91 GLN A O 1
ATOM 746 N N . ILE A 1 92 ? 5.672 -6.349 -17.319 1.00 67.94 92 ILE A N 1
ATOM 747 C CA . ILE A 1 92 ? 4.801 -5.194 -17.512 1.00 67.94 92 ILE A CA 1
ATOM 748 C C . ILE A 1 92 ? 3.702 -5.624 -18.493 1.00 67.94 92 ILE A C 1
ATOM 750 O O . ILE A 1 92 ? 4.031 -6.073 -19.597 1.00 67.94 92 ILE A O 1
ATOM 754 N N . PRO A 1 93 ? 2.420 -5.504 -18.121 1.00 71.06 93 PRO A N 1
ATOM 755 C CA . PRO A 1 93 ? 1.331 -5.865 -19.012 1.00 71.06 93 PRO A CA 1
ATOM 756 C C . PRO A 1 93 ? 1.290 -4.919 -20.226 1.00 71.06 93 PRO A C 1
ATOM 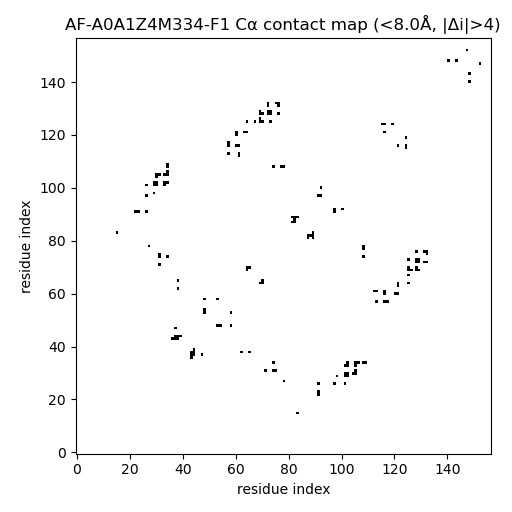758 O O . PRO A 1 93 ? 1.763 -3.779 -20.151 1.00 71.06 93 PRO A O 1
ATOM 761 N N . PRO A 1 94 ? 0.690 -5.342 -21.351 1.00 76.00 94 PRO A N 1
ATOM 762 C CA . PRO A 1 94 ? 0.422 -4.456 -22.480 1.00 76.00 94 PRO A CA 1
ATOM 763 C C . PRO A 1 94 ? -0.362 -3.205 -22.049 1.00 76.00 94 PRO A C 1
ATOM 765 O O . PRO A 1 94 ? -1.190 -3.276 -21.144 1.00 76.00 94 PRO A O 1
ATOM 768 N N . ALA A 1 95 ? -0.180 -2.074 -22.743 1.00 74.56 95 ALA A N 1
ATOM 769 C CA . ALA A 1 95 ? -0.794 -0.786 -22.376 1.00 74.56 95 ALA A CA 1
ATOM 770 C C . ALA A 1 95 ? -2.318 -0.856 -22.132 1.00 74.56 95 ALA A C 1
ATOM 772 O O . ALA A 1 95 ? -2.823 -0.277 -21.176 1.00 74.56 95 ALA A O 1
ATOM 773 N N . LYS A 1 96 ? -3.042 -1.633 -22.950 1.00 75.50 96 LYS A N 1
ATOM 774 C CA . LYS A 1 96 ? -4.495 -1.867 -22.825 1.00 75.50 96 LYS A CA 1
ATOM 775 C C . LYS A 1 96 ? -4.924 -2.561 -21.521 1.00 75.50 96 LYS A C 1
ATOM 777 O O . LYS A 1 96 ? -6.085 -2.473 -21.145 1.00 75.50 96 LYS A O 1
ATOM 782 N N . GLU A 1 97 ? -4.006 -3.249 -20.848 1.00 81.44 97 GLU A N 1
ATOM 783 C CA . GLU A 1 97 ? -4.247 -4.040 -19.633 1.00 81.44 97 GLU A CA 1
ATOM 784 C C . GLU A 1 97 ? -3.568 -3.427 -18.394 1.00 81.44 97 GLU A C 1
ATOM 786 O O . GLU A 1 97 ? -3.843 -3.853 -17.271 1.00 81.44 97 GLU A O 1
ATOM 791 N N . MET A 1 98 ? -2.729 -2.394 -18.570 1.00 78.50 98 MET A N 1
ATOM 792 C CA . MET A 1 98 ? -1.978 -1.747 -17.487 1.00 78.50 98 MET A CA 1
ATOM 793 C C . MET A 1 98 ? -2.868 -1.273 -16.343 1.00 78.50 98 MET A C 1
ATOM 795 O O . MET A 1 98 ? -2.563 -1.577 -15.195 1.00 78.50 98 MET A O 1
ATOM 799 N N . GLN A 1 99 ? -3.975 -0.588 -16.642 1.00 78.81 99 GLN A N 1
ATOM 800 C CA . GLN A 1 99 ? -4.858 -0.027 -15.615 1.00 78.81 99 GLN A CA 1
ATOM 801 C C . GLN A 1 99 ? -5.540 -1.111 -14.768 1.00 78.81 99 GLN A C 1
ATOM 803 O O . GLN A 1 99 ? -5.638 -0.997 -13.548 1.00 78.81 99 GLN A O 1
ATOM 808 N N . GLN A 1 100 ? -6.042 -2.169 -15.408 1.00 83.88 100 GLN A N 1
ATOM 809 C CA . GLN A 1 100 ? -6.703 -3.256 -14.690 1.00 83.88 100 GLN A CA 1
ATOM 810 C C . GLN A 1 100 ? -5.691 -4.025 -13.839 1.00 83.88 100 GLN A C 1
ATOM 812 O O . GLN A 1 100 ? -5.949 -4.323 -12.672 1.00 83.88 100 GLN A O 1
ATOM 817 N N . HIS A 1 101 ? -4.521 -4.309 -14.407 1.00 84.12 101 HIS A N 1
ATOM 818 C CA . HIS A 1 101 ? -3.459 -5.007 -13.703 1.00 84.12 101 HIS A CA 1
ATOM 819 C C . HIS A 1 101 ? -2.918 -4.181 -12.525 1.00 84.12 101 HIS A C 1
ATOM 821 O O . HIS A 1 101 ? -2.738 -4.724 -11.436 1.00 84.12 101 HIS A O 1
ATOM 827 N N . SER A 1 102 ? -2.734 -2.865 -12.690 1.00 83.38 102 SER A N 1
ATOM 828 C CA . SER A 1 102 ? -2.295 -1.981 -11.605 1.00 83.38 102 SER A CA 1
ATOM 829 C C . SER A 1 102 ? -3.319 -1.912 -10.474 1.00 83.38 102 SER A C 1
ATOM 831 O O . SER A 1 102 ? -2.933 -1.951 -9.309 1.00 83.38 102 SER A O 1
ATOM 833 N N . ASN A 1 103 ? -4.618 -1.884 -10.795 1.00 84.44 103 ASN A N 1
ATOM 834 C CA . ASN A 1 103 ? -5.688 -1.917 -9.795 1.00 84.44 103 ASN A CA 1
ATOM 835 C C . ASN A 1 103 ? -5.679 -3.231 -8.997 1.00 84.44 103 ASN A C 1
ATOM 837 O O . ASN A 1 103 ? -5.747 -3.213 -7.770 1.00 84.44 103 ASN A O 1
ATOM 841 N N . ASN A 1 104 ? -5.542 -4.374 -9.676 1.00 86.38 104 ASN A N 1
ATOM 842 C CA . ASN A 1 104 ? -5.461 -5.680 -9.014 1.00 86.38 104 ASN A CA 1
ATOM 843 C C . ASN A 1 104 ? -4.217 -5.795 -8.126 1.00 86.38 104 ASN A C 1
ATOM 845 O O . ASN A 1 104 ? -4.264 -6.361 -7.029 1.00 86.38 104 ASN A O 1
ATOM 849 N N . PHE A 1 105 ? -3.098 -5.242 -8.591 1.00 84.75 105 PHE A N 1
ATOM 850 C CA . PHE A 1 105 ? -1.866 -5.261 -7.824 1.00 84.75 105 PHE A CA 1
ATOM 851 C C . PHE A 1 105 ? -1.959 -4.357 -6.587 1.00 84.75 105 PHE A C 1
ATOM 853 O O . PHE A 1 105 ? -1.604 -4.789 -5.491 1.00 84.75 105 PHE A O 1
ATOM 860 N N . ALA A 1 106 ? -2.543 -3.164 -6.721 1.00 86.31 106 ALA A N 1
ATOM 861 C CA . ALA A 1 106 ? -2.830 -2.281 -5.595 1.00 86.31 106 ALA A CA 1
ATOM 862 C C . ALA A 1 106 ? -3.710 -2.959 -4.534 1.00 86.31 106 ALA A C 1
ATOM 864 O O . ALA A 1 106 ? -3.371 -2.939 -3.353 1.00 86.31 106 ALA A O 1
ATOM 865 N N . LEU A 1 107 ? -4.783 -3.647 -4.944 1.00 87.44 107 LEU A N 1
ATOM 866 C CA . LEU A 1 107 ? -5.616 -4.430 -4.023 1.00 87.44 107 LEU A CA 1
ATOM 867 C C . LEU A 1 107 ? -4.812 -5.507 -3.287 1.00 87.44 107 LEU A C 1
ATOM 869 O O . LEU A 1 107 ? -5.036 -5.741 -2.105 1.00 87.44 107 LEU A O 1
ATOM 873 N N . THR A 1 108 ? -3.855 -6.148 -3.958 1.00 86.88 108 THR A N 1
ATOM 874 C CA . THR A 1 108 ? -2.980 -7.146 -3.324 1.00 86.88 108 THR A CA 1
ATOM 875 C C . THR A 1 108 ? -2.093 -6.512 -2.251 1.00 86.88 108 THR A C 1
ATOM 877 O O . THR A 1 108 ? -1.985 -7.051 -1.151 1.00 86.88 108 THR A O 1
ATOM 880 N N . ILE A 1 109 ? -1.503 -5.346 -2.536 1.00 88.25 109 ILE A N 1
ATOM 881 C CA . ILE A 1 109 ? -0.700 -4.590 -1.563 1.00 88.25 109 ILE A CA 1
ATOM 882 C C . ILE A 1 109 ? -1.553 -4.202 -0.353 1.00 88.25 109 ILE A C 1
ATOM 884 O O . ILE A 1 109 ? -1.146 -4.426 0.785 1.00 88.25 109 ILE A O 1
ATOM 888 N N . VAL A 1 110 ? -2.757 -3.674 -0.584 1.00 90.25 110 VAL A N 1
ATOM 889 C CA . VAL A 1 110 ? -3.654 -3.265 0.501 1.00 90.25 110 VAL A CA 1
ATOM 890 C C . VAL A 1 110 ? -4.138 -4.467 1.317 1.00 90.25 110 VAL A C 1
ATOM 892 O O . VAL A 1 110 ? -4.182 -4.392 2.540 1.00 90.25 110 VAL A O 1
ATOM 895 N N . ARG A 1 111 ? -4.421 -5.615 0.698 1.00 89.44 111 ARG A N 1
ATOM 896 C CA . ARG A 1 111 ? -4.751 -6.849 1.434 1.00 89.44 111 ARG A CA 1
ATOM 897 C C . ARG A 1 111 ? -3.603 -7.327 2.317 1.00 89.44 111 ARG A C 1
ATOM 899 O O . ARG A 1 111 ? -3.841 -7.743 3.447 1.00 89.44 111 ARG A O 1
ATOM 906 N N . ASN A 1 112 ? -2.364 -7.222 1.844 1.00 89.50 112 ASN A N 1
ATOM 907 C CA . ASN A 1 112 ? -1.197 -7.528 2.673 1.00 89.50 112 ASN A CA 1
ATOM 908 C C . ASN A 1 112 ? -1.081 -6.562 3.857 1.00 89.50 112 ASN A C 1
ATOM 910 O O . ASN A 1 112 ? -0.839 -7.008 4.976 1.00 89.50 112 ASN A O 1
ATOM 914 N N . LEU A 1 113 ? -1.354 -5.272 3.638 1.00 91.69 113 LEU A N 1
ATOM 915 C CA . LEU A 1 113 ? -1.414 -4.278 4.710 1.00 91.69 113 LEU A CA 1
ATOM 916 C C . LEU A 1 113 ? -2.447 -4.661 5.784 1.00 91.69 113 LEU A C 1
ATOM 918 O O . LEU A 1 113 ? -2.147 -4.590 6.974 1.00 91.69 113 LEU A O 1
ATOM 922 N N . VAL A 1 114 ? -3.640 -5.119 5.389 1.00 93.06 114 VAL A N 1
ATOM 923 C CA . VAL A 1 114 ? -4.656 -5.623 6.335 1.00 93.06 114 VAL A CA 1
ATOM 924 C C . VAL A 1 114 ? -4.111 -6.793 7.154 1.00 93.06 114 VAL A C 1
ATOM 926 O O . VAL A 1 114 ? -4.276 -6.838 8.373 1.00 93.06 114 VAL A O 1
ATOM 929 N N . GLU A 1 115 ? -3.460 -7.749 6.494 1.00 93.19 115 GLU A N 1
ATOM 930 C CA . GLU A 1 115 ? -2.878 -8.916 7.155 1.00 93.19 115 GLU A CA 1
ATOM 931 C C . GLU A 1 115 ? -1.729 -8.565 8.102 1.00 93.19 115 GLU A C 1
ATOM 933 O O . GLU A 1 115 ? -1.527 -9.274 9.093 1.00 93.19 115 GLU A O 1
ATOM 938 N N . ASP A 1 116 ? -0.983 -7.501 7.828 1.00 92.25 116 ASP A N 1
ATOM 939 C CA . ASP A 1 116 ? 0.058 -6.993 8.718 1.00 92.25 116 ASP A CA 1
ATOM 940 C C . ASP A 1 116 ? -0.560 -6.256 9.916 1.00 92.25 116 ASP A C 1
ATOM 942 O O . ASP A 1 116 ? -0.251 -6.591 11.057 1.00 92.25 116 ASP A O 1
ATOM 946 N N . LEU A 1 117 ? -1.547 -5.378 9.709 1.00 92.81 117 LEU A N 1
ATOM 947 C CA . LEU A 1 117 ? -2.252 -4.666 10.794 1.00 92.81 117 LEU A CA 1
ATOM 948 C C . LEU A 1 117 ? -3.057 -5.584 11.734 1.00 92.81 117 LEU A C 1
ATOM 950 O O . LEU A 1 117 ? -3.407 -5.190 12.849 1.00 92.81 117 LEU A O 1
ATOM 954 N N . LYS A 1 118 ? -3.334 -6.827 11.319 1.00 91.94 118 LYS A N 1
ATOM 955 C CA . LYS A 1 118 ? -3.845 -7.892 12.202 1.00 91.94 118 LYS A CA 1
ATOM 956 C C . LYS A 1 118 ? -2.811 -8.379 13.222 1.00 91.94 118 LYS A C 1
ATOM 958 O O . LYS A 1 118 ? -3.194 -8.975 14.225 1.00 91.94 118 LYS A O 1
ATOM 963 N N . LYS A 1 119 ? -1.519 -8.198 12.945 1.00 93.12 119 LYS A N 1
ATOM 964 C CA . LYS A 1 119 ? -0.397 -8.750 13.720 1.00 93.12 119 LYS A CA 1
ATOM 965 C C . LYS A 1 119 ? 0.397 -7.684 14.469 1.00 93.12 119 LYS A C 1
ATOM 967 O O . LYS A 1 119 ? 0.990 -8.005 15.493 1.00 93.12 119 LYS A O 1
ATOM 972 N N . GLU A 1 120 ? 0.426 -6.454 13.967 1.00 91.88 120 GLU A N 1
ATOM 973 C CA . GLU A 1 120 ? 1.217 -5.357 14.529 1.00 91.88 120 GLU A CA 1
ATOM 974 C C . GLU A 1 120 ? 0.416 -4.051 14.664 1.00 91.88 120 GLU A C 1
ATOM 976 O O . GLU A 1 120 ? -0.664 -3.897 14.089 1.00 91.88 120 GLU A O 1
ATOM 981 N N . SER A 1 121 ? 0.916 -3.118 15.485 1.00 94.56 121 SER A N 1
ATOM 982 C CA . SER A 1 121 ? 0.316 -1.786 15.626 1.00 94.56 121 SER A CA 1
ATOM 983 C C . SER A 1 121 ? 0.650 -0.893 14.428 1.00 94.56 121 SER A C 1
ATOM 985 O O . SER A 1 121 ? 1.587 -1.164 13.674 1.00 94.56 121 SER A O 1
ATOM 987 N N . VAL A 1 122 ? -0.098 0.205 14.280 1.00 94.56 122 VAL A N 1
ATOM 988 C CA . VAL A 1 122 ? 0.164 1.226 13.254 1.00 94.56 122 VAL A CA 1
ATOM 989 C C . VAL A 1 122 ? 1.579 1.788 13.413 1.00 94.56 122 VAL A C 1
ATOM 991 O O . VAL A 1 122 ? 2.288 1.914 12.422 1.00 94.56 122 VAL A O 1
ATOM 994 N N . GLU A 1 123 ? 2.029 2.064 14.643 1.00 95.12 123 GLU A N 1
ATOM 995 C CA . GLU A 1 123 ? 3.367 2.614 14.889 1.00 95.12 123 GLU A CA 1
ATOM 996 C C . GLU A 1 123 ? 4.481 1.636 14.501 1.00 95.12 123 GLU A C 1
ATOM 998 O O . GLU A 1 123 ? 5.442 2.038 13.847 1.00 95.12 123 GLU A O 1
ATOM 1003 N N . SER A 1 124 ? 4.344 0.353 14.864 1.00 94.50 124 SER A N 1
ATOM 1004 C CA . SER A 1 124 ? 5.299 -0.699 14.477 1.00 94.50 124 SER A CA 1
ATOM 1005 C C . SER A 1 124 ? 5.428 -0.786 12.960 1.00 94.50 124 SER A C 1
ATOM 1007 O O . SER A 1 124 ? 6.535 -0.830 12.419 1.00 94.50 124 SER A O 1
ATOM 1009 N N . LEU A 1 125 ? 4.287 -0.746 12.272 1.00 91.94 125 LEU A N 1
ATOM 1010 C CA . LEU A 1 125 ? 4.249 -0.827 10.825 1.00 91.94 125 LEU A CA 1
ATOM 1011 C C . LEU A 1 125 ? 4.871 0.407 10.158 1.00 91.94 125 LEU A C 1
ATOM 1013 O O . LEU A 1 125 ? 5.589 0.259 9.171 1.00 91.94 125 LEU A O 1
ATOM 1017 N N . CYS A 1 126 ? 4.641 1.607 10.705 1.00 92.06 126 CYS A N 1
ATOM 1018 C CA . CYS A 1 126 ? 5.273 2.836 10.220 1.00 92.06 126 CYS A CA 1
ATOM 1019 C C . CYS A 1 126 ? 6.796 2.746 10.329 1.00 92.06 126 CYS A C 1
ATOM 1021 O O . CYS A 1 126 ? 7.492 2.933 9.334 1.00 92.06 126 CYS A O 1
ATOM 1023 N N . LEU A 1 127 ? 7.306 2.369 11.507 1.00 91.62 127 LEU A N 1
ATOM 1024 C CA . LEU A 1 127 ? 8.744 2.213 11.740 1.00 91.62 127 LEU A CA 1
ATOM 1025 C C . LEU A 1 127 ? 9.372 1.211 10.770 1.00 91.62 127 LEU A C 1
ATOM 1027 O O . LEU A 1 127 ? 10.445 1.469 10.231 1.00 91.62 127 LEU A O 1
ATOM 1031 N N . ARG A 1 128 ? 8.697 0.082 10.526 1.00 88.94 128 ARG A N 1
ATOM 1032 C CA . ARG A 1 128 ? 9.168 -0.935 9.585 1.00 88.94 128 ARG A CA 1
ATOM 1033 C C . ARG A 1 128 ? 9.191 -0.423 8.146 1.00 88.94 128 ARG A C 1
ATOM 1035 O O . ARG A 1 128 ? 10.193 -0.609 7.465 1.00 88.94 128 ARG A O 1
ATOM 1042 N N . ALA A 1 129 ? 8.113 0.210 7.688 1.00 87.38 129 ALA A N 1
ATOM 1043 C CA . ALA A 1 129 ? 8.029 0.745 6.331 1.00 87.38 129 ALA A CA 1
ATOM 1044 C C . ALA A 1 129 ? 9.102 1.817 6.076 1.00 87.38 129 ALA A C 1
ATOM 1046 O O . ALA A 1 129 ? 9.748 1.816 5.027 1.00 87.38 129 ALA A O 1
ATOM 1047 N N . ASP A 1 130 ? 9.327 2.695 7.053 1.00 86.62 130 ASP A N 1
ATOM 1048 C CA . ASP A 1 130 ? 10.318 3.767 6.962 1.00 86.62 130 ASP A CA 1
ATOM 1049 C C . ASP A 1 130 ? 11.754 3.222 6.997 1.00 86.62 130 ASP A C 1
ATOM 1051 O O . ASP A 1 130 ? 12.609 3.682 6.238 1.00 86.62 130 ASP A O 1
ATOM 1055 N N . ASP A 1 131 ? 12.022 2.207 7.825 1.00 86.12 131 ASP A N 1
ATOM 1056 C CA . ASP A 1 131 ? 13.326 1.540 7.878 1.00 86.12 131 ASP A CA 1
ATOM 1057 C C . ASP A 1 131 ? 13.647 0.784 6.580 1.00 86.12 131 ASP A C 1
ATOM 1059 O O . ASP A 1 131 ? 14.744 0.928 6.042 1.00 86.12 131 ASP A O 1
ATOM 1063 N N . GLU A 1 132 ? 12.683 0.040 6.028 1.00 81.50 132 GLU A N 1
ATOM 1064 C CA . GLU A 1 132 ? 12.832 -0.647 4.737 1.00 81.50 132 GLU A CA 1
ATOM 1065 C C . GLU A 1 132 ? 13.154 0.354 3.612 1.00 81.50 132 GLU A C 1
ATOM 1067 O O . GLU A 1 132 ? 14.064 0.125 2.807 1.00 81.50 132 GLU A O 1
ATOM 1072 N N . MET A 1 133 ? 12.469 1.505 3.587 1.00 80.50 133 MET A N 1
ATOM 1073 C CA . MET A 1 133 ? 12.734 2.548 2.596 1.00 80.50 133 MET A CA 1
ATOM 1074 C C . MET A 1 133 ? 14.108 3.201 2.792 1.00 80.50 133 MET A C 1
ATOM 1076 O O . MET A 1 133 ? 14.827 3.436 1.817 1.00 80.50 133 MET A O 1
ATOM 1080 N N . ARG A 1 134 ? 14.513 3.458 4.040 1.00 79.81 134 ARG A N 1
ATOM 1081 C CA . ARG A 1 134 ? 15.847 3.982 4.357 1.00 79.81 134 ARG A CA 1
ATOM 1082 C C . ARG A 1 134 ? 16.942 3.030 3.880 1.00 79.81 134 ARG A C 1
ATOM 1084 O O . ARG A 1 134 ? 17.856 3.472 3.188 1.00 79.81 134 ARG A O 1
ATOM 1091 N N . GLN A 1 135 ? 16.827 1.737 4.179 1.00 74.38 135 GLN A N 1
ATOM 1092 C CA . GLN A 1 135 ? 17.789 0.726 3.728 1.00 74.38 135 GLN A CA 1
ATOM 1093 C C . GLN A 1 135 ? 17.884 0.689 2.199 1.00 74.38 135 GLN A C 1
ATOM 1095 O O . GLN A 1 135 ? 18.982 0.658 1.644 1.00 74.38 135 GLN A O 1
ATOM 1100 N N . PHE A 1 136 ? 16.749 0.772 1.499 1.00 67.69 136 PHE A N 1
ATOM 1101 C CA . PHE A 1 136 ? 16.734 0.841 0.038 1.00 67.69 136 PHE A CA 1
ATOM 1102 C C . PHE A 1 136 ? 17.451 2.090 -0.500 1.00 67.69 136 PHE A C 1
ATOM 1104 O O . PHE A 1 136 ? 18.228 2.011 -1.456 1.00 67.69 136 PHE A O 1
ATOM 1111 N N . GLN A 1 137 ? 17.229 3.255 0.112 1.00 66.06 137 GLN A N 1
ATOM 1112 C CA . GLN A 1 137 ? 17.914 4.493 -0.262 1.00 66.06 137 GLN A CA 1
ATOM 1113 C C . GLN A 1 137 ? 19.419 4.429 0.018 1.00 66.06 137 GLN A C 1
ATOM 1115 O O . GLN A 1 137 ? 20.209 4.877 -0.812 1.00 66.06 137 GLN A O 1
ATOM 1120 N N . GLU A 1 138 ? 19.829 3.857 1.149 1.00 70.81 138 GLU A N 1
ATOM 1121 C CA . GLU A 1 138 ? 21.237 3.663 1.512 1.00 70.81 138 GLU A CA 1
ATOM 1122 C C . GLU A 1 138 ? 21.941 2.702 0.548 1.00 70.81 138 GLU A C 1
ATOM 1124 O O . GLU A 1 138 ? 23.024 3.016 0.053 1.00 70.81 138 GLU A O 1
ATOM 1129 N N . MET A 1 139 ? 21.301 1.584 0.191 1.00 61.12 139 MET A N 1
ATOM 1130 C CA . MET A 1 139 ? 21.811 0.648 -0.815 1.00 61.12 139 MET A CA 1
ATOM 1131 C C . MET A 1 139 ? 21.932 1.286 -2.201 1.00 61.12 139 MET A C 1
ATOM 1133 O O . MET A 1 1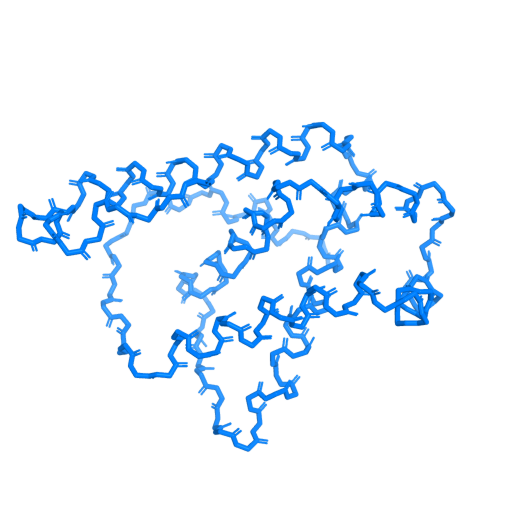39 ? 22.895 1.017 -2.918 1.00 61.12 139 MET A O 1
ATOM 1137 N N . ASN A 1 140 ? 20.985 2.142 -2.594 1.00 58.84 140 ASN A N 1
ATOM 1138 C CA . ASN A 1 140 ? 21.101 2.886 -3.845 1.00 58.84 140 ASN A CA 1
ATOM 1139 C C . ASN A 1 140 ? 22.246 3.895 -3.783 1.00 58.84 140 ASN A C 1
ATOM 1141 O O . ASN A 1 140 ? 23.069 3.900 -4.688 1.00 58.84 140 ASN A O 1
ATOM 1145 N N . LYS A 1 141 ? 22.365 4.684 -2.708 1.00 59.44 141 LYS A N 1
ATOM 1146 C CA . LYS A 1 141 ? 23.476 5.633 -2.521 1.00 59.44 141 LYS A CA 1
ATOM 1147 C C . LYS A 1 141 ? 24.840 4.939 -2.550 1.00 59.44 141 LYS A C 1
ATOM 1149 O O . LYS A 1 141 ? 25.757 5.449 -3.182 1.00 59.44 141 LYS A O 1
ATOM 1154 N N . ALA A 1 142 ? 24.965 3.764 -1.933 1.00 55.66 142 ALA A N 1
ATOM 1155 C CA . ALA A 1 142 ? 26.196 2.972 -1.941 1.00 55.66 142 ALA A CA 1
ATOM 1156 C C . ALA A 1 142 ? 26.556 2.417 -3.335 1.00 55.66 142 ALA A C 1
ATOM 1158 O O . ALA A 1 142 ? 27.730 2.204 -3.624 1.00 55.66 142 ALA A O 1
ATOM 1159 N N . ASN A 1 143 ? 25.559 2.222 -4.205 1.00 45.16 143 ASN A N 1
ATOM 1160 C CA . ASN A 1 143 ? 25.726 1.747 -5.583 1.00 45.16 143 ASN A CA 1
ATOM 1161 C C . ASN A 1 143 ? 25.665 2.874 -6.637 1.00 45.16 143 ASN A C 1
ATOM 1163 O O . ASN A 1 143 ? 25.747 2.602 -7.838 1.00 45.16 143 ASN A O 1
ATOM 1167 N N . MET A 1 144 ? 25.506 4.136 -6.224 1.00 39.69 144 MET A N 1
ATOM 1168 C CA . MET A 1 144 ? 25.495 5.289 -7.123 1.00 39.69 144 MET A CA 1
ATOM 1169 C C . MET A 1 144 ? 26.929 5.705 -7.448 1.00 39.69 144 MET A C 1
ATOM 1171 O O . MET A 1 144 ? 27.697 6.115 -6.582 1.00 39.69 144 MET A O 1
ATOM 1175 N N . THR A 1 145 ? 27.289 5.627 -8.730 1.00 46.12 145 THR A N 1
ATOM 1176 C CA . THR A 1 145 ? 28.488 6.295 -9.240 1.00 46.12 145 THR A CA 1
ATOM 1177 C C . THR A 1 145 ? 28.316 7.819 -9.137 1.00 46.12 145 THR A C 1
ATOM 1179 O O . THR A 1 145 ? 27.180 8.301 -9.177 1.00 46.12 145 THR A O 1
ATOM 1182 N N . PRO A 1 146 ? 29.407 8.607 -9.046 1.00 45.97 146 PRO A N 1
ATOM 1183 C CA . PRO A 1 146 ? 29.342 10.068 -8.891 1.00 45.97 146 PRO A CA 1
ATOM 1184 C C . PRO A 1 146 ? 28.421 10.774 -9.907 1.00 45.97 146 PRO A C 1
ATOM 1186 O O . PRO A 1 146 ? 27.708 11.708 -9.556 1.00 45.97 146 PRO A O 1
ATOM 1189 N N . GLU A 1 147 ? 28.356 10.262 -11.138 1.00 43.47 147 GLU A N 1
ATOM 1190 C CA . GLU A 1 147 ? 27.521 10.772 -12.238 1.00 43.47 147 GLU A CA 1
ATOM 1191 C C . GLU A 1 147 ? 26.005 10.566 -12.035 1.00 43.47 147 GLU A C 1
ATOM 1193 O O . GLU A 1 147 ? 25.189 11.254 -12.650 1.00 43.47 147 GLU A O 1
ATOM 1198 N N . LEU A 1 148 ? 25.594 9.604 -11.201 1.00 37.31 148 LEU A N 1
ATOM 1199 C CA . LEU A 1 148 ? 24.185 9.366 -10.868 1.00 37.31 148 LEU A CA 1
ATOM 1200 C C . LEU A 1 148 ? 23.736 10.224 -9.682 1.00 37.31 148 LEU A C 1
ATOM 1202 O O . LEU A 1 148 ? 22.578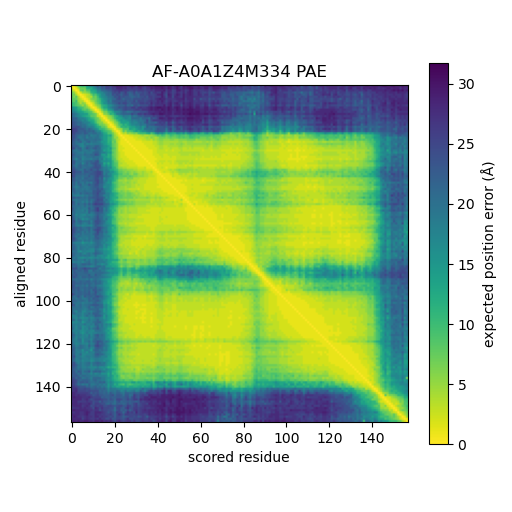 10.645 -9.649 1.00 37.31 148 LEU A O 1
ATOM 1206 N N . THR A 1 149 ? 24.640 10.511 -8.740 1.00 42.03 149 THR A N 1
ATOM 1207 C CA . THR A 1 149 ? 24.382 11.363 -7.565 1.00 42.03 149 THR A CA 1
ATOM 1208 C C . THR A 1 149 ? 24.033 12.789 -7.984 1.00 42.03 149 THR A C 1
ATOM 1210 O O . THR A 1 149 ? 23.126 13.390 -7.421 1.00 42.03 149 THR A O 1
ATOM 1213 N N . GLU A 1 150 ? 24.653 13.280 -9.057 1.00 45.03 150 GLU A N 1
ATOM 1214 C CA . GLU A 1 150 ? 24.373 14.594 -9.645 1.00 45.03 150 GLU A CA 1
ATOM 1215 C C . GLU A 1 150 ? 22.978 14.693 -10.306 1.00 45.03 150 GLU A C 1
ATOM 1217 O O . GLU A 1 150 ? 22.435 15.785 -10.443 1.00 45.03 150 GLU A O 1
ATOM 1222 N N . LYS A 1 151 ? 22.354 13.567 -10.697 1.00 41.56 151 LYS A N 1
ATOM 1223 C CA . LYS A 1 151 ? 21.044 13.554 -11.389 1.00 41.56 151 LYS A CA 1
ATOM 1224 C C . LYS A 1 151 ? 19.834 13.258 -10.504 1.00 41.56 151 LYS A C 1
ATOM 1226 O O . LYS A 1 151 ? 18.717 13.568 -10.908 1.00 41.56 151 LYS A O 1
ATOM 1231 N N . PHE A 1 152 ? 20.033 12.624 -9.350 1.00 37.22 152 PHE A N 1
ATOM 1232 C CA . PHE A 1 152 ? 18.944 12.143 -8.486 1.00 37.22 152 PHE A CA 1
ATOM 1233 C C . PHE A 1 152 ? 19.140 12.481 -6.999 1.00 37.22 152 PHE A C 1
ATOM 1235 O O . PHE A 1 152 ? 18.349 12.033 -6.174 1.00 37.22 152 PHE A O 1
ATOM 1242 N N . GLY A 1 153 ? 20.188 13.239 -6.649 1.00 31.89 153 GLY A N 1
ATOM 1243 C CA . GLY A 1 153 ? 20.544 13.564 -5.263 1.00 31.89 153 GLY A CA 1
ATOM 1244 C C . GLY A 1 153 ? 19.492 14.373 -4.499 1.00 31.89 153 GLY A C 1
ATOM 1245 O O . GLY A 1 153 ? 19.424 14.257 -3.279 1.00 31.89 153 GLY A O 1
ATOM 1246 N N . ASP A 1 154 ? 18.629 15.100 -5.212 1.00 38.84 154 ASP A N 1
ATOM 1247 C CA . ASP A 1 154 ? 17.673 16.047 -4.632 1.00 38.84 154 ASP A CA 1
ATOM 1248 C C . ASP A 1 154 ? 16.216 15.640 -4.888 1.00 38.84 154 ASP A C 1
ATOM 1250 O O . ASP A 1 154 ? 15.423 16.411 -5.428 1.00 38.84 154 ASP A O 1
ATOM 1254 N N . ILE A 1 155 ? 15.833 14.415 -4.521 1.00 36.00 155 ILE A N 1
ATOM 1255 C CA . ILE A 1 155 ? 14.406 14.110 -4.350 1.00 36.00 155 ILE A CA 1
ATOM 1256 C C . ILE A 1 155 ? 14.053 14.454 -2.894 1.00 36.00 155 ILE A C 1
ATOM 1258 O O . ILE A 1 155 ? 14.518 13.749 -1.994 1.00 36.00 155 ILE A O 1
ATOM 1262 N N . PRO A 1 156 ? 13.304 15.544 -2.632 1.00 32.66 156 PRO A N 1
ATOM 1263 C CA . PRO A 1 156 ? 12.981 15.962 -1.273 1.00 32.66 156 PRO A CA 1
ATOM 1264 C C . PRO A 1 156 ? 12.045 14.960 -0.579 1.00 32.66 156 PRO A C 1
ATOM 1266 O O . PRO A 1 156 ? 11.197 14.341 -1.225 1.00 32.66 156 PRO A O 1
ATOM 1269 N N . ILE A 1 157 ? 12.259 14.828 0.736 1.00 36.06 157 ILE A N 1
ATOM 1270 C CA . ILE A 1 157 ? 11.513 14.006 1.708 1.00 36.06 157 ILE A CA 1
ATOM 1271 C C . ILE A 1 157 ? 10.092 14.540 1.896 1.00 36.06 157 ILE A C 1
ATOM 1273 O O . ILE A 1 157 ? 9.948 15.779 2.001 1.00 36.06 157 ILE A O 1
#

Organism: NCBI:txid1973488

Sequence (157 aa):
MRKTLLEVKKLNNFEAKKLKKAGISDYLTLVLTACYNIFREEDKFQKFCQEDNISGELTEKLKTFSKTQSFLNYVFSGIVAVTTNPEYTFQIPPAKEMQQHSNNFALTIVRNLVEDLKKESVESLCLRADDEMRQFQEMNKANMTPELTEKFGDIPI

Radius of gyration: 16.54 Å; Cα contacts (8 Å, |Δi|>4): 92; chains: 1; bounding box: 46×36×38 Å

Nearest PDB structures (foldseek):
  1lis-assembly1_A  TM=3.460E-01  e=4.441E+00  Haliotis rufescens
  7ejx-assembly1_R  TM=2.256E-01  e=4.213E+00  Homo sapiens

Foldseek 3Di:
DPDDVVVLVPDPDDDFDDDDPPPPVVLLVLLLVLLLVCQVPVVNVVVLCVVVVPDPVLSVQLNVLSPDPLVSLLSNLLVCSQPRDPVRPDDQDPPVCSNVVSNVSSSVSVVVVSVVVVPDGSVVSSVVSVVSSVVVVVVVVVVDDPVRCVVPVDPDD

Secondary structure (DSSP, 8-state):
---SHHHHTT----PPP----TTHHHHHHHHHHHHHHHHHSHHHHHHHHHHTT--HHHHHHHHHHTTSTHHHHHHHHHHHHHHS-TTS--PPPPHHHHHHHHHHHHHHHHHHHHHHHTTS-HHHHHHHHHHHHHHHHHHHHHH--HHHHHHHTT---

Solvent-accessible surface area (backbone atoms only — not comparable to full-atom values): 9303 Å² total; per-residue (Å²): 143,84,84,67,76,78,68,65,77,72,70,91,80,76,86,81,77,86,71,75,69,82,64,50,65,60,48,52,51,46,23,54,51,39,44,49,50,38,67,72,37,61,70,49,32,52,49,49,37,59,77,69,68,53,50,72,70,56,48,53,46,49,61,54,39,67,71,40,74,33,38,56,32,38,53,50,51,53,50,48,58,49,62,68,31,86,90,42,81,67,68,84,60,60,79,96,43,36,66,63,52,21,43,55,49,20,52,51,52,51,53,50,49,54,62,46,58,75,76,45,53,60,68,60,50,34,53,50,20,45,48,55,46,48,51,53,50,51,55,47,60,76,69,46,54,75,80,50,46,79,76,61,67,81,72,83,132

pLDDT: mean 71.13, std 21.57, range [28.69, 95.12]

Mean predicted aligned error: 11.36 Å